Protein AF-A0A498G8M0-F1 (afdb_monomer)

Solvent-accessible surface area (backbone atoms only — not comparable to full-atom values): 3927 Å² total; per-residue (Å²): 114,68,64,62,53,51,50,51,51,53,26,51,51,43,25,54,51,43,42,53,52,44,52,52,56,48,70,75,48,68,90,89,41,73,62,48,57,52,47,55,56,46,34,67,54,47,20,57,53,51,18,43,53,72,56,48,46,58,52,55,51,52,55,50,51,64,58,59,76,79,111

Foldseek 3Di:
DVVVVVLVVQLVVQLVVLLVVLVVVLVVDDPPDPVSVVSNVVSVVVSNVVSCCVRPVVVVVVVVVVVVVVD

pLDDT: mean 90.1, std 8.98, range [56.09, 97.88]

Secondary structure (DSSP, 8-state):
-HHHHHHHHHHHHHHHHHHHHHHHHHHHS-TT-HHHHHHHHHHHHHHHHHHHHHHHHHHHHHHHHHHHTT-

Structure (mmCIF, N/CA/C/O backbone):
data_AF-A0A498G8M0-F1
#
_entry.id   AF-A0A498G8M0-F1
#
loop_
_atom_site.group_PDB
_atom_site.id
_atom_site.type_symbol
_atom_site.label_atom_id
_atom_site.label_alt_id
_atom_site.label_comp_id
_atom_site.label_asym_id
_atom_site.label_entity_id
_atom_site.label_seq_id
_atom_site.pdbx_PDB_ins_code
_atom_site.Cartn_x
_atom_site.Cartn_y
_atom_site.Cartn_z
_atom_site.occupancy
_atom_site.B_iso_or_equiv
_atom_site.auth_seq_id
_atom_site.auth_comp_id
_atom_site.auth_asym_id
_atom_site.auth_atom_id
_atom_site.pdbx_PDB_model_num
ATOM 1 N N . MET A 1 1 ? 9.295 8.003 -22.401 1.00 57.59 1 MET A N 1
ATOM 2 C CA . MET A 1 1 ? 8.136 8.499 -21.606 1.00 57.59 1 MET A CA 1
ATOM 3 C C . MET A 1 1 ? 7.092 7.415 -21.321 1.00 57.59 1 MET A C 1
ATOM 5 O O . MET A 1 1 ? 6.469 7.472 -20.266 1.00 57.59 1 MET A O 1
ATOM 9 N N . SER A 1 2 ? 6.884 6.447 -22.226 1.00 70.19 2 SER A N 1
ATOM 10 C CA . SER A 1 2 ? 5.952 5.318 -22.046 1.00 70.19 2 SER A CA 1
ATOM 11 C C . SER A 1 2 ? 6.238 4.491 -20.794 1.00 70.19 2 SER A C 1
ATOM 13 O O . SER A 1 2 ? 5.303 4.139 -20.079 1.00 70.19 2 SER A O 1
ATOM 15 N N . ASP A 1 3 ? 7.515 4.247 -20.496 1.00 81.12 3 ASP A N 1
ATOM 16 C CA . ASP A 1 3 ? 7.914 3.322 -19.428 1.00 81.12 3 ASP A CA 1
ATOM 17 C C . ASP A 1 3 ? 7.660 3.924 -18.048 1.00 81.12 3 ASP A C 1
ATOM 19 O O . ASP A 1 3 ? 7.091 3.271 -17.184 1.00 81.12 3 ASP A O 1
ATOM 23 N N . VAL A 1 4 ? 7.938 5.221 -17.877 1.00 86.06 4 VAL A N 1
ATOM 24 C CA . VAL A 1 4 ? 7.626 5.954 -16.638 1.00 86.06 4 VAL A CA 1
ATOM 25 C C . VAL A 1 4 ? 6.122 5.936 -16.361 1.00 86.06 4 VAL A C 1
ATOM 27 O O . VAL A 1 4 ? 5.703 5.646 -15.243 1.00 86.06 4 VAL A O 1
ATOM 30 N N . ARG A 1 5 ? 5.294 6.191 -17.385 1.00 90.88 5 ARG A N 1
ATOM 31 C CA . ARG A 1 5 ? 3.829 6.131 -17.258 1.00 90.88 5 ARG A CA 1
ATOM 32 C C . ARG A 1 5 ? 3.351 4.714 -16.936 1.00 90.88 5 ARG A C 1
ATOM 34 O O . ARG A 1 5 ? 2.478 4.555 -16.090 1.00 90.88 5 ARG A O 1
ATOM 41 N N . SER A 1 6 ? 3.900 3.702 -17.602 1.00 92.81 6 SER A N 1
ATOM 42 C CA . SER A 1 6 ? 3.581 2.292 -17.349 1.00 92.81 6 SER A CA 1
ATOM 43 C C . SER A 1 6 ? 3.918 1.897 -15.909 1.00 92.81 6 SER A C 1
ATOM 45 O O . SER A 1 6 ? 3.082 1.327 -15.211 1.00 92.81 6 SER A O 1
ATOM 47 N N . ASN A 1 7 ? 5.098 2.282 -15.425 1.00 91.19 7 ASN A N 1
ATOM 48 C CA . ASN A 1 7 ? 5.559 1.984 -14.071 1.00 91.19 7 ASN A CA 1
ATOM 49 C C . ASN A 1 7 ? 4.712 2.703 -13.024 1.00 91.19 7 ASN A C 1
ATOM 51 O O . ASN A 1 7 ? 4.300 2.088 -12.045 1.00 91.19 7 ASN A O 1
ATOM 55 N N . PHE A 1 8 ? 4.360 3.965 -13.272 1.00 93.44 8 PHE A N 1
ATOM 56 C CA . PHE A 1 8 ? 3.436 4.700 -12.416 1.00 93.44 8 PHE A CA 1
ATOM 57 C C . PHE A 1 8 ? 2.049 4.043 -12.364 1.00 93.44 8 PHE A C 1
ATOM 59 O O . PHE A 1 8 ? 1.482 3.902 -11.286 1.00 93.44 8 PHE A O 1
ATOM 66 N N . LEU A 1 9 ? 1.511 3.592 -13.502 1.00 96.75 9 LEU A N 1
ATOM 67 C CA . LEU A 1 9 ? 0.224 2.890 -13.541 1.00 96.75 9 LEU A CA 1
ATOM 68 C C . LEU A 1 9 ? 0.275 1.552 -12.797 1.00 96.75 9 LEU A C 1
ATOM 70 O O . LEU A 1 9 ? -0.662 1.233 -12.069 1.00 96.75 9 LEU A O 1
ATOM 74 N N . ARG A 1 10 ? 1.366 0.789 -12.936 1.00 95.12 10 ARG A N 1
ATOM 75 C CA . ARG A 1 10 ? 1.587 -0.448 -12.168 1.00 95.12 10 ARG A CA 1
ATOM 76 C C . ARG A 1 10 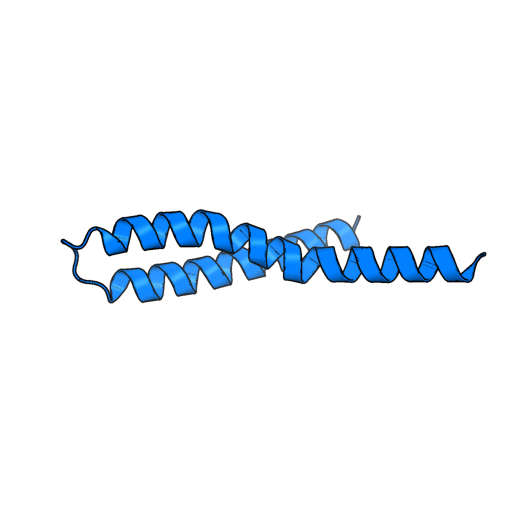? 1.666 -0.157 -10.673 1.00 95.12 10 ARG A C 1
ATOM 78 O O . ARG A 1 10 ? 1.002 -0.831 -9.894 1.00 95.12 10 ARG A O 1
ATOM 85 N N . PHE A 1 11 ? 2.411 0.874 -10.283 1.00 96.00 11 PHE A N 1
ATOM 86 C CA . PHE A 1 11 ? 2.517 1.308 -8.892 1.00 96.00 11 PHE A CA 1
ATOM 87 C C . PHE A 1 11 ? 1.148 1.697 -8.328 1.00 96.00 11 PHE A C 1
ATOM 89 O O . PHE A 1 11 ? 0.727 1.160 -7.307 1.00 96.00 11 PHE A O 1
ATOM 96 N N . ALA A 1 12 ? 0.416 2.563 -9.032 1.00 97.19 12 ALA A N 1
ATOM 97 C CA . ALA A 1 12 ? -0.916 2.996 -8.630 1.00 97.19 12 ALA A CA 1
ATOM 98 C C . ALA A 1 12 ? -1.888 1.812 -8.510 1.00 97.19 12 ALA A C 1
ATOM 100 O O . ALA A 1 12 ? -2.640 1.735 -7.542 1.00 97.19 12 ALA A O 1
ATOM 101 N N . ALA A 1 13 ? -1.840 0.857 -9.444 1.00 97.88 13 ALA A N 1
ATOM 102 C CA . ALA A 1 13 ? -2.665 -0.346 -9.388 1.00 97.88 13 ALA A CA 1
ATOM 103 C C . ALA A 1 13 ? -2.367 -1.203 -8.146 1.00 97.88 13 ALA A C 1
ATOM 105 O O . ALA A 1 13 ? -3.302 -1.675 -7.497 1.00 97.88 13 ALA A O 1
ATOM 106 N N . VAL A 1 14 ? -1.090 -1.373 -7.781 1.00 97.44 14 VAL A N 1
ATOM 107 C CA . VAL A 1 14 ? -0.701 -2.102 -6.562 1.00 97.44 14 VAL A CA 1
ATOM 108 C C . VAL A 1 14 ? -1.206 -1.379 -5.315 1.00 97.44 14 VAL A C 1
ATOM 110 O O . VAL A 1 14 ? -1.858 -2.008 -4.485 1.00 97.44 14 VAL A O 1
ATOM 113 N N . VAL A 1 15 ? -0.978 -0.065 -5.209 1.00 97.69 15 VAL A N 1
ATOM 114 C CA . VAL A 1 15 ? -1.435 0.747 -4.066 1.00 97.69 15 VAL A CA 1
ATOM 115 C C . VAL A 1 15 ? -2.949 0.638 -3.891 1.00 97.69 15 VAL A C 1
ATOM 117 O O . VAL A 1 15 ? -3.412 0.265 -2.817 1.00 97.69 15 VAL A O 1
ATOM 120 N N . ILE A 1 16 ? -3.716 0.862 -4.963 1.00 97.69 16 ILE A N 1
ATOM 121 C CA . ILE A 1 16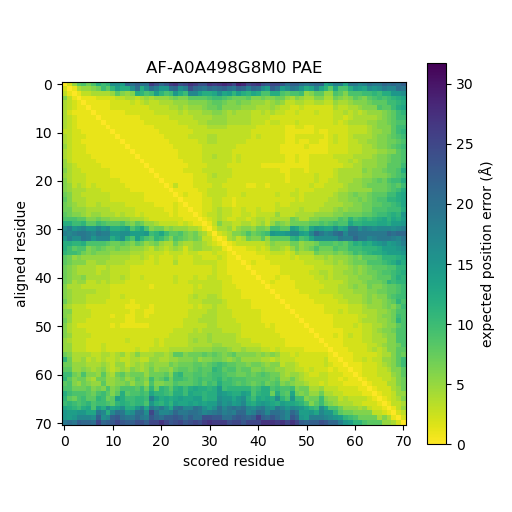 ? -5.183 0.778 -4.932 1.00 97.69 16 ILE A CA 1
ATOM 122 C C . ILE A 1 16 ? -5.641 -0.625 -4.522 1.00 97.69 16 ILE A C 1
ATOM 124 O O . ILE A 1 16 ? -6.586 -0.762 -3.749 1.00 97.69 16 ILE A O 1
ATOM 128 N N . THR A 1 17 ? -4.978 -1.675 -5.011 1.00 97.81 17 THR A N 1
ATOM 129 C CA . THR A 1 17 ? -5.320 -3.057 -4.647 1.00 97.81 17 THR A CA 1
ATOM 130 C C . THR A 1 17 ? -5.116 -3.298 -3.152 1.00 97.81 17 THR A C 1
ATOM 132 O O . THR A 1 17 ? -6.005 -3.837 -2.493 1.00 97.81 17 THR A O 1
ATOM 135 N N . VAL A 1 18 ? -3.978 -2.868 -2.599 1.00 97.38 18 VAL A N 1
ATOM 136 C CA . VAL A 1 18 ? -3.693 -2.995 -1.162 1.00 97.38 18 VAL A CA 1
ATOM 137 C C . VAL A 1 18 ? -4.690 -2.185 -0.331 1.00 97.38 18 VAL A C 1
ATOM 139 O O . VAL A 1 18 ? -5.203 -2.706 0.657 1.00 97.38 18 VAL A O 1
ATOM 142 N N . ASP A 1 19 ? -5.037 -0.968 -0.753 1.00 96.75 19 ASP A N 1
ATOM 143 C CA . ASP A 1 19 ? -6.035 -0.136 -0.071 1.00 96.75 19 ASP A CA 1
ATOM 144 C C . ASP A 1 19 ? -7.427 -0.775 -0.087 1.00 96.75 19 ASP A C 1
ATOM 146 O O . ASP A 1 19 ? -8.101 -0.808 0.943 1.00 96.75 19 ASP A O 1
ATOM 150 N N . VAL A 1 20 ? -7.865 -1.337 -1.219 1.00 97.75 20 VAL A N 1
ATOM 151 C CA . VAL A 1 20 ? -9.152 -2.049 -1.313 1.00 97.75 20 VAL A CA 1
ATOM 152 C C . VAL A 1 20 ? -9.185 -3.240 -0.357 1.00 97.75 20 VAL A C 1
ATOM 154 O O . VAL A 1 20 ? -10.186 -3.438 0.335 1.00 97.75 20 VAL A O 1
ATOM 157 N N . LEU A 1 21 ? -8.096 -4.006 -0.269 1.00 96.69 21 LEU A N 1
ATOM 158 C CA . LEU A 1 21 ? -7.979 -5.110 0.687 1.00 96.69 21 LEU A CA 1
ATOM 159 C C . LEU A 1 21 ? -7.999 -4.601 2.134 1.00 96.69 21 LEU A C 1
ATOM 161 O O . LEU A 1 21 ? -8.741 -5.131 2.962 1.00 96.69 21 LEU A O 1
ATOM 165 N N . GLY A 1 22 ? -7.244 -3.542 2.426 1.00 95.50 22 GLY A N 1
ATOM 166 C CA . GLY A 1 22 ? -7.188 -2.894 3.733 1.00 95.50 22 GLY A CA 1
ATOM 167 C C . GLY A 1 22 ? -8.550 -2.392 4.207 1.00 95.50 22 GLY A C 1
ATOM 168 O O . GLY A 1 22 ? -8.985 -2.699 5.318 1.00 95.50 22 GLY A O 1
ATOM 169 N N . LEU A 1 23 ? -9.272 -1.688 3.334 1.00 96.19 23 LEU A N 1
ATOM 170 C CA . LEU A 1 23 ? -10.635 -1.218 3.580 1.00 96.19 23 LEU A CA 1
ATOM 171 C C . LEU A 1 23 ? -11.632 -2.376 3.695 1.00 96.19 23 LEU A C 1
ATOM 173 O O . LEU A 1 23 ? -12.569 -2.298 4.493 1.00 96.19 23 LEU A O 1
ATOM 177 N N . GLY A 1 24 ? -11.427 -3.454 2.935 1.00 95.88 24 GLY A N 1
ATOM 178 C CA . GLY A 1 24 ? -12.194 -4.692 3.050 1.00 95.88 24 GLY A CA 1
ATOM 179 C C . GLY A 1 24 ? -12.084 -5.292 4.450 1.00 95.88 24 GLY A C 1
ATOM 180 O O . GLY A 1 24 ? -13.102 -5.502 5.107 1.00 95.88 24 GLY A O 1
ATOM 181 N N . VAL A 1 25 ? -10.858 -5.474 4.950 1.00 94.62 25 VAL A N 1
ATOM 182 C CA . VAL A 1 25 ? -10.605 -5.956 6.319 1.00 94.62 25 VAL A CA 1
ATOM 183 C C . VAL A 1 25 ? -11.156 -4.971 7.355 1.00 94.62 25 VAL A C 1
ATOM 185 O O 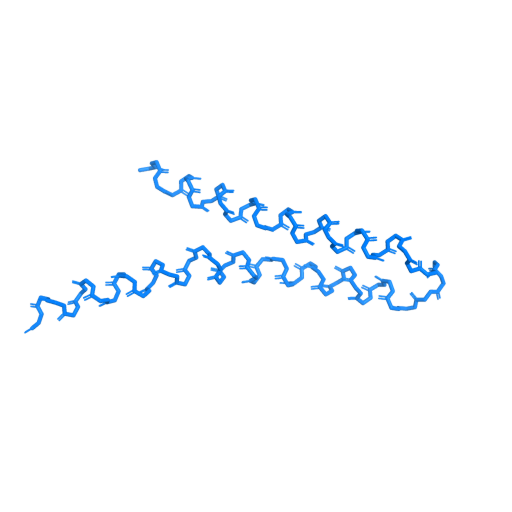. VAL A 1 25 ? -11.822 -5.379 8.303 1.00 94.62 25 VAL A O 1
ATOM 188 N N . TRP A 1 26 ? -10.967 -3.665 7.154 1.00 94.69 26 TRP A N 1
ATOM 189 C CA . TRP A 1 26 ? -11.470 -2.623 8.055 1.00 94.69 26 TRP A CA 1
ATOM 190 C C . TRP A 1 26 ? -12.995 -2.622 8.208 1.00 94.69 26 TRP A C 1
ATOM 192 O O . TRP A 1 26 ? -13.506 -2.320 9.293 1.00 94.69 26 TRP A O 1
ATOM 202 N N . ARG A 1 27 ? -13.733 -2.951 7.140 1.00 93.19 27 ARG A N 1
ATOM 203 C CA . ARG A 1 27 ? -15.199 -3.073 7.176 1.00 93.19 27 ARG A CA 1
ATOM 204 C C . ARG A 1 27 ? -15.682 -4.282 7.971 1.00 93.19 27 ARG A C 1
ATOM 206 O O . ARG A 1 27 ? -16.803 -4.242 8.462 1.00 93.19 27 ARG A O 1
ATOM 213 N N . LEU A 1 28 ? -14.862 -5.324 8.094 1.00 93.50 28 LEU A N 1
ATOM 214 C CA . LEU A 1 28 ? -15.196 -6.528 8.857 1.00 93.50 28 LEU A CA 1
ATOM 215 C C . LEU A 1 28 ? -14.943 -6.361 10.363 1.00 93.50 28 LEU A C 1
ATOM 217 O O . LEU A 1 28 ? -15.439 -7.157 11.157 1.00 93.50 28 LEU A O 1
ATOM 221 N N . LEU A 1 29 ? -14.184 -5.338 10.769 1.00 89.62 29 LEU A N 1
ATOM 222 C CA . LEU A 1 29 ? -13.863 -5.082 12.172 1.00 89.62 29 LEU A CA 1
ATOM 223 C C . LEU A 1 29 ? -14.975 -4.294 12.893 1.00 89.62 29 LEU A C 1
ATOM 225 O O . LEU A 1 29 ? -15.546 -3.368 12.306 1.00 89.62 29 LEU A O 1
ATOM 229 N N . PRO A 1 30 ? -15.242 -4.575 14.188 1.00 89.88 30 PRO A N 1
ATOM 230 C CA . PRO A 1 30 ? -16.245 -3.849 14.963 1.00 89.88 30 PRO A CA 1
ATOM 231 C C . PRO A 1 30 ? -15.914 -2.350 15.079 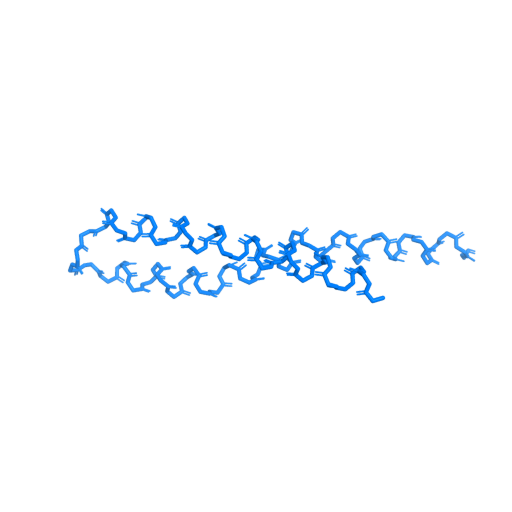1.00 89.88 30 PRO A C 1
ATOM 233 O O . PRO A 1 30 ? -14.746 -2.011 15.317 1.00 89.88 30 PRO A O 1
ATOM 236 N N . PRO A 1 31 ? -16.907 -1.441 14.965 1.00 82.31 31 PRO A N 1
ATOM 237 C CA . PRO A 1 31 ? -16.660 -0.009 14.803 1.00 82.31 31 PRO A CA 1
ATOM 238 C C . PRO A 1 31 ? -15.895 0.655 15.945 1.00 82.31 31 PRO A C 1
ATOM 240 O O . PRO A 1 31 ? -15.174 1.620 15.708 1.00 82.31 31 PRO A O 1
ATOM 243 N N . GLU A 1 32 ? -16.049 0.119 17.151 1.00 83.12 32 GLU A N 1
ATOM 244 C CA . GLU A 1 32 ? -15.5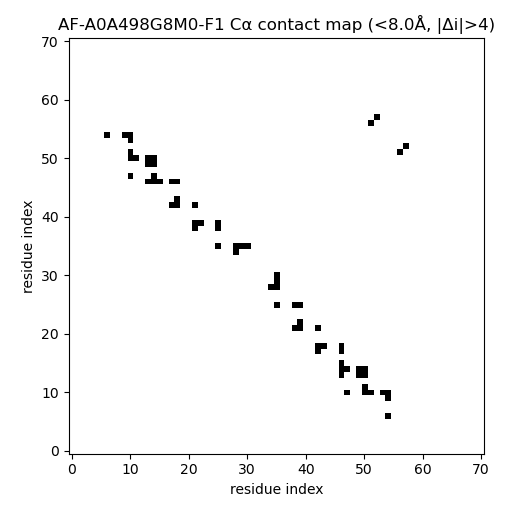78 0.687 18.417 1.00 83.12 32 GLU A CA 1
ATOM 245 C C . GLU A 1 32 ? -14.134 0.284 18.760 1.00 83.12 32 GLU A C 1
ATOM 247 O O . GLU A 1 32 ? -13.617 0.620 19.822 1.00 83.12 32 GLU A O 1
ATOM 252 N N . THR A 1 33 ? -13.454 -0.442 17.869 1.00 84.88 33 THR A N 1
ATOM 253 C CA . THR A 1 33 ? -12.100 -0.941 18.132 1.00 84.88 33 THR A CA 1
ATOM 254 C C . THR A 1 33 ? -11.027 0.042 17.666 1.00 84.88 33 THR A C 1
ATOM 256 O O . THR A 1 33 ? -10.978 0.426 16.498 1.00 84.88 33 THR A O 1
ATOM 259 N N . SER A 1 34 ? -10.069 0.367 18.543 1.00 88.12 34 SER A N 1
ATOM 260 C CA . SER A 1 34 ? -8.857 1.132 18.184 1.00 88.12 34 SER A CA 1
ATOM 261 C C . SER A 1 34 ? -8.039 0.471 17.062 1.00 88.12 34 SER A C 1
ATOM 263 O O . SER A 1 34 ? -7.279 1.133 16.356 1.00 88.12 34 SER A O 1
ATOM 265 N N . ILE A 1 35 ? -8.242 -0.835 16.856 1.00 88.69 35 ILE A N 1
ATOM 266 C CA . ILE A 1 35 ? -7.648 -1.637 15.781 1.00 88.69 35 ILE A CA 1
ATOM 267 C C . ILE A 1 35 ? -8.042 -1.095 14.400 1.00 88.69 35 ILE A C 1
ATOM 269 O O . ILE A 1 35 ? -7.212 -1.101 13.496 1.00 88.69 35 ILE A O 1
ATOM 273 N N . ARG A 1 36 ? -9.259 -0.561 14.225 1.00 90.56 36 ARG A N 1
ATOM 274 C CA . ARG A 1 36 ? -9.698 0.022 12.945 1.00 90.56 36 ARG A CA 1
ATOM 275 C C . ARG A 1 36 ? -8.835 1.204 12.523 1.00 90.56 36 ARG A C 1
ATOM 277 O O . ARG A 1 36 ? -8.444 1.282 11.363 1.00 90.56 36 ARG A O 1
ATOM 284 N N . THR A 1 37 ? -8.511 2.096 13.455 1.00 91.38 37 THR A N 1
ATOM 285 C CA . THR A 1 37 ? -7.643 3.249 13.182 1.00 91.38 37 THR A CA 1
ATOM 286 C C . THR A 1 37 ? -6.223 2.797 12.868 1.00 91.38 37 THR A C 1
ATOM 288 O O . THR A 1 37 ? -5.636 3.257 11.892 1.00 91.38 37 THR A O 1
ATO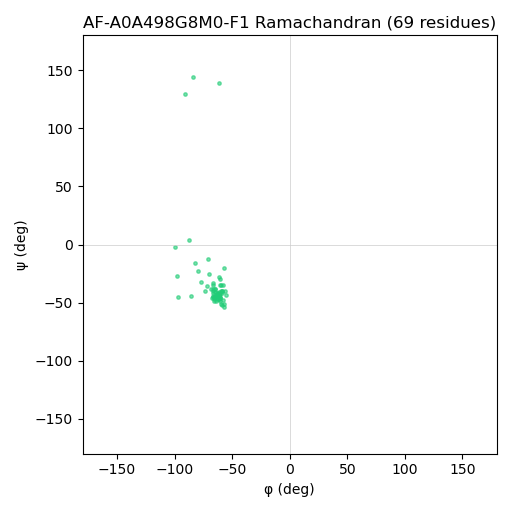M 291 N N . GLY A 1 38 ? -5.697 1.850 13.651 1.00 92.88 38 GLY A N 1
ATOM 292 C CA . GLY A 1 38 ? -4.383 1.260 13.398 1.00 92.88 38 GLY A CA 1
ATOM 293 C C . GLY A 1 38 ? -4.297 0.596 12.025 1.00 92.88 38 GLY A C 1
ATOM 294 O O . GLY A 1 38 ? -3.305 0.774 11.328 1.00 92.88 38 GLY A O 1
ATOM 295 N N . LEU A 1 39 ? -5.353 -0.101 11.601 1.00 93.88 39 LEU A N 1
ATOM 296 C CA . LEU A 1 39 ? -5.415 -0.735 10.290 1.00 93.88 39 LEU A CA 1
ATOM 297 C C . LEU A 1 39 ? -5.410 0.296 9.161 1.00 93.88 39 LEU A C 1
ATOM 299 O O . LEU A 1 39 ? -4.618 0.136 8.245 1.00 93.88 39 LEU A O 1
ATOM 303 N N . LEU A 1 40 ? -6.221 1.360 9.246 1.00 93.31 40 LEU A N 1
ATOM 304 C CA . LEU A 1 40 ? -6.247 2.420 8.227 1.00 93.31 40 LEU A CA 1
ATOM 305 C C . LEU A 1 40 ? -4.893 3.125 8.089 1.00 93.31 40 LEU A C 1
ATOM 307 O O . LEU A 1 40 ? -4.409 3.334 6.977 1.00 93.31 40 LEU A O 1
ATOM 311 N N . LEU A 1 41 ? -4.274 3.480 9.218 1.00 94.81 41 LEU A N 1
ATOM 312 C CA . LEU A 1 41 ? -2.949 4.106 9.232 1.00 94.81 41 LEU A CA 1
ATOM 313 C C . LEU A 1 41 ? -1.873 3.138 8.734 1.00 94.81 41 LEU A C 1
ATOM 315 O O . LEU A 1 41 ? -0.995 3.525 7.967 1.00 94.81 41 LEU A O 1
ATOM 319 N N . GLY A 1 42 ? -1.967 1.870 9.132 1.00 94.75 42 GLY A N 1
ATOM 320 C CA . GLY A 1 42 ? -1.082 0.811 8.673 1.00 94.75 42 GLY A CA 1
ATOM 321 C C . GLY A 1 42 ? -1.165 0.633 7.162 1.00 94.75 42 GLY A C 1
ATOM 322 O O . GLY A 1 42 ? -0.137 0.649 6.496 1.00 94.75 42 GLY A O 1
ATOM 323 N N . THR A 1 43 ? -2.370 0.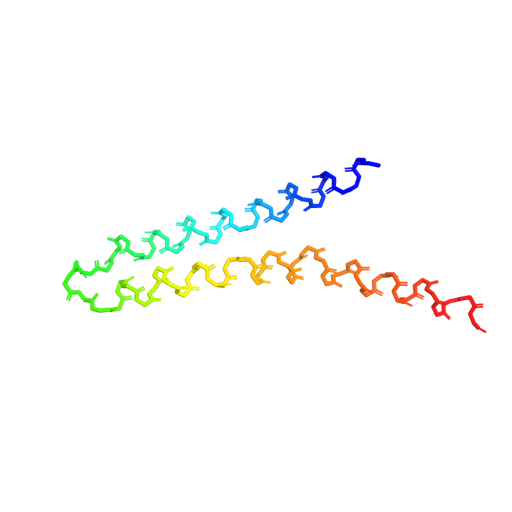544 6.598 1.00 95.44 43 THR A N 1
ATOM 324 C CA . THR A 1 43 ? -2.569 0.394 5.150 1.00 95.44 43 THR A CA 1
ATOM 325 C C . THR A 1 43 ? -2.091 1.616 4.380 1.00 95.44 43 THR A C 1
ATOM 327 O O . THR A 1 43 ? -1.430 1.444 3.362 1.00 95.44 43 THR A O 1
ATOM 330 N N . LEU A 1 44 ? -2.294 2.826 4.914 1.00 94.75 44 LEU A N 1
ATOM 331 C CA . LEU A 1 44 ? -1.801 4.065 4.304 1.00 94.75 44 LEU A CA 1
ATOM 332 C C . LEU A 1 44 ? -0.274 4.066 4.121 1.00 94.75 44 LEU A C 1
ATOM 334 O O . LEU A 1 44 ? 0.231 4.618 3.147 1.00 94.75 44 LEU A O 1
ATOM 338 N N . ILE A 1 45 ? 0.462 3.450 5.050 1.00 96.75 45 ILE A N 1
ATOM 339 C CA . ILE A 1 45 ? 1.925 3.338 4.983 1.00 96.75 45 ILE A CA 1
ATOM 340 C C . ILE A 1 45 ? 2.341 2.115 4.157 1.00 96.75 45 ILE A C 1
ATOM 342 O O . ILE A 1 45 ? 3.237 2.198 3.321 1.00 96.75 45 ILE A O 1
ATOM 346 N N . VAL A 1 46 ? 1.699 0.967 4.374 1.00 96.50 46 VAL A N 1
ATOM 347 C CA . VAL A 1 46 ? 2.072 -0.303 3.740 1.00 96.50 46 VAL A CA 1
ATOM 348 C C . VAL A 1 46 ? 1.792 -0.287 2.238 1.00 96.50 46 VAL A C 1
ATOM 350 O O . VAL A 1 46 ? 2.617 -0.787 1.477 1.00 96.50 46 VAL A O 1
ATOM 353 N N . ALA A 1 47 ? 0.690 0.312 1.783 1.00 97.12 47 ALA A N 1
ATOM 354 C CA . ALA A 1 47 ? 0.325 0.348 0.368 1.00 97.12 47 ALA A CA 1
ATOM 355 C C . ALA A 1 47 ? 1.413 0.972 -0.534 1.00 97.12 47 ALA A C 1
ATOM 357 O O . ALA A 1 47 ? 1.852 0.291 -1.468 1.00 97.12 47 ALA A O 1
ATOM 358 N N . PRO A 1 48 ? 1.929 2.195 -0.276 1.00 95.62 48 PRO A N 1
ATOM 359 C CA . PRO A 1 48 ? 3.008 2.767 -1.082 1.00 95.62 48 PRO A CA 1
ATOM 360 C C . PRO A 1 48 ? 4.331 2.004 -0.943 1.00 95.62 48 PRO A C 1
ATOM 362 O O . PRO A 1 48 ? 5.062 1.900 -1.926 1.00 95.62 48 PRO A O 1
ATOM 365 N N . LEU A 1 49 ? 4.637 1.427 0.227 1.00 97.00 49 LEU A N 1
ATOM 366 C CA . LEU A 1 49 ? 5.850 0.619 0.413 1.00 97.00 49 LEU A CA 1
ATOM 367 C C . LEU A 1 49 ? 5.813 -0.668 -0.418 1.00 97.00 49 LEU A C 1
ATOM 369 O O . LEU A 1 49 ? 6.787 -0.992 -1.096 1.00 97.00 49 LEU A O 1
ATOM 373 N N . VAL A 1 50 ? 4.682 -1.375 -0.410 1.00 96.19 50 VAL A N 1
ATOM 374 C CA . VAL A 1 50 ? 4.476 -2.577 -1.229 1.00 96.19 50 VAL A CA 1
ATOM 375 C C . VAL A 1 50 ? 4.488 -2.215 -2.710 1.00 96.19 50 VAL A C 1
ATOM 377 O O . VAL A 1 50 ? 5.176 -2.875 -3.485 1.00 96.19 50 VAL A O 1
ATOM 380 N N . GLY A 1 51 ? 3.802 -1.139 -3.104 1.00 95.12 51 GLY A N 1
ATOM 381 C CA . GLY A 1 51 ? 3.852 -0.625 -4.474 1.00 95.12 51 GLY A CA 1
ATOM 382 C C . GLY A 1 51 ? 5.281 -0.336 -4.926 1.00 95.12 51 GLY A C 1
ATOM 383 O O . GLY A 1 51 ? 5.673 -0.719 -6.029 1.00 95.12 51 GLY A O 1
ATOM 384 N N . PHE A 1 52 ? 6.084 0.286 -4.061 1.00 94.62 52 PHE A N 1
ATOM 385 C CA . PHE A 1 52 ? 7.474 0.599 -4.360 1.00 94.62 52 PHE A CA 1
ATOM 386 C C . PHE A 1 52 ? 8.313 -0.671 -4.520 1.00 94.62 52 PHE A C 1
ATOM 388 O O . PHE A 1 52 ? 9.015 -0.825 -5.518 1.00 94.62 52 PHE A O 1
ATOM 395 N N . LEU A 1 53 ? 8.195 -1.601 -3.571 1.00 95.31 53 LEU A N 1
ATOM 396 C CA . LEU A 1 53 ? 8.938 -2.857 -3.573 1.00 95.31 53 LEU A CA 1
ATOM 397 C C . LEU A 1 53 ? 8.612 -3.713 -4.800 1.00 95.31 53 LEU A C 1
ATOM 399 O O . LEU A 1 53 ? 9.511 -4.262 -5.421 1.00 95.31 53 LEU A O 1
ATOM 403 N N . VAL A 1 54 ? 7.338 -3.815 -5.171 1.00 95.25 54 VAL A N 1
ATOM 404 C CA . VAL A 1 54 ? 6.903 -4.664 -6.287 1.00 95.25 54 VAL A CA 1
ATOM 405 C C . VAL A 1 54 ? 7.312 -4.080 -7.638 1.00 95.25 54 VAL A C 1
ATOM 407 O O . VAL A 1 54 ? 7.630 -4.832 -8.555 1.00 95.25 54 VAL A O 1
ATOM 410 N N . VAL A 1 55 ? 7.292 -2.754 -7.786 1.00 93.75 55 VAL A N 1
ATOM 411 C CA . VAL A 1 55 ? 7.500 -2.113 -9.092 1.00 93.75 55 VAL A CA 1
ATOM 412 C C . VAL A 1 55 ? 8.937 -1.654 -9.294 1.00 93.75 55 VAL A C 1
ATOM 414 O O . VAL A 1 55 ? 9.497 -1.885 -10.359 1.00 93.75 55 VAL A O 1
ATOM 417 N N . TYR A 1 56 ? 9.540 -1.005 -8.300 1.00 89.56 56 TYR A N 1
ATOM 418 C CA . TYR A 1 56 ? 10.820 -0.318 -8.473 1.00 89.56 56 TYR A CA 1
ATOM 419 C C . TYR A 1 56 ? 12.024 -1.136 -8.009 1.00 89.56 56 TYR A C 1
ATOM 421 O O . TYR A 1 56 ? 13.105 -0.955 -8.567 1.00 89.56 56 TYR A O 1
ATOM 429 N N . LEU A 1 57 ? 11.872 -2.055 -7.045 1.00 90.75 57 LEU A N 1
ATOM 430 C CA . LEU A 1 57 ? 12.993 -2.910 -6.635 1.00 90.75 57 LEU A CA 1
ATOM 431 C C . LEU A 1 57 ? 13.512 -3.795 -7.785 1.00 90.75 57 LEU A C 1
ATOM 433 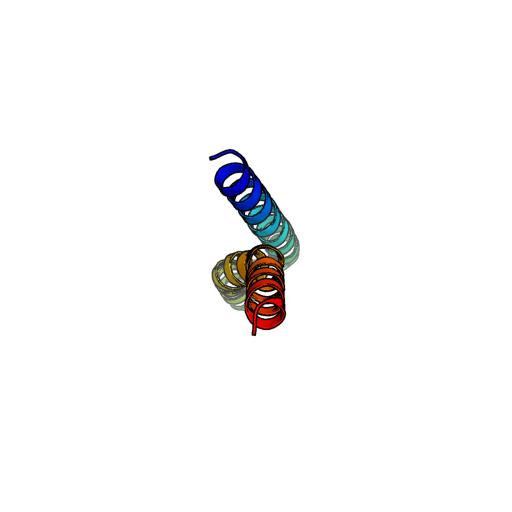O O . LEU A 1 57 ? 14.725 -3.781 -7.990 1.00 90.75 57 LEU A O 1
ATOM 437 N N . PRO A 1 58 ? 12.661 -4.491 -8.572 1.00 88.94 58 PRO A N 1
ATOM 438 C CA . PRO A 1 58 ? 13.131 -5.304 -9.697 1.00 88.94 58 PRO A CA 1
ATOM 439 C C . PRO A 1 58 ? 13.911 -4.479 -10.725 1.00 88.94 58 PRO A C 1
ATOM 441 O O . PRO A 1 58 ? 14.968 -4.892 -11.189 1.00 88.94 58 PRO A O 1
ATOM 444 N N . MET A 1 59 ? 13.441 -3.260 -11.004 1.00 86.62 59 MET A N 1
ATOM 445 C CA . MET A 1 59 ? 14.112 -2.341 -11.927 1.00 86.62 59 MET A CA 1
ATOM 446 C C . MET A 1 59 ? 15.482 -1.911 -11.408 1.00 86.62 59 MET A C 1
ATOM 448 O O . MET A 1 59 ? 16.421 -1.778 -12.186 1.00 86.62 59 MET A O 1
ATOM 452 N N . ALA A 1 60 ? 15.609 -1.691 -10.097 1.00 86.56 60 ALA A N 1
ATOM 453 C CA . ALA A 1 60 ? 16.887 -1.347 -9.489 1.00 86.56 60 ALA A CA 1
ATOM 454 C C . ALA A 1 60 ? 17.885 -2.514 -9.562 1.00 86.56 60 ALA A C 1
ATOM 456 O O . ALA A 1 60 ? 19.069 -2.283 -9.806 1.00 86.56 60 ALA A O 1
ATOM 457 N N . THR A 1 61 ? 17.424 -3.757 -9.387 1.00 89.56 61 THR A N 1
ATOM 458 C CA . THR A 1 61 ? 18.267 -4.952 -9.554 1.00 89.56 61 THR A CA 1
ATOM 459 C C . THR A 1 61 ? 18.687 -5.171 -11.004 1.00 89.56 61 THR A C 1
ATOM 461 O O . THR A 1 61 ? 19.878 -5.335 -11.246 1.00 89.56 61 THR A O 1
ATOM 464 N N . GLU A 1 62 ? 17.763 -5.072 -11.964 1.00 87.56 62 GLU A N 1
ATOM 465 C CA . GLU A 1 62 ? 18.063 -5.213 -13.399 1.00 87.56 62 GLU A CA 1
ATOM 466 C C . GLU A 1 62 ? 19.051 -4.139 -13.875 1.00 87.56 62 GLU A C 1
ATOM 468 O O . GLU A 1 62 ? 20.030 -4.435 -14.560 1.00 87.56 62 GLU A O 1
ATOM 473 N N . ALA A 1 63 ? 18.845 -2.884 -13.460 1.00 85.00 63 ALA A N 1
ATOM 474 C CA . ALA A 1 63 ? 19.759 -1.794 -13.783 1.00 85.00 63 ALA A CA 1
ATOM 475 C C . ALA A 1 63 ? 21.166 -2.045 -13.217 1.00 85.00 63 ALA A C 1
ATOM 477 O O . ALA A 1 63 ? 22.158 -1.797 -13.902 1.00 85.00 63 ALA A O 1
ATOM 478 N N . ARG A 1 64 ? 21.260 -2.571 -11.989 1.00 85.81 64 ARG A N 1
ATOM 479 C CA . ARG A 1 64 ? 22.541 -2.902 -11.356 1.00 85.81 64 ARG A CA 1
ATOM 480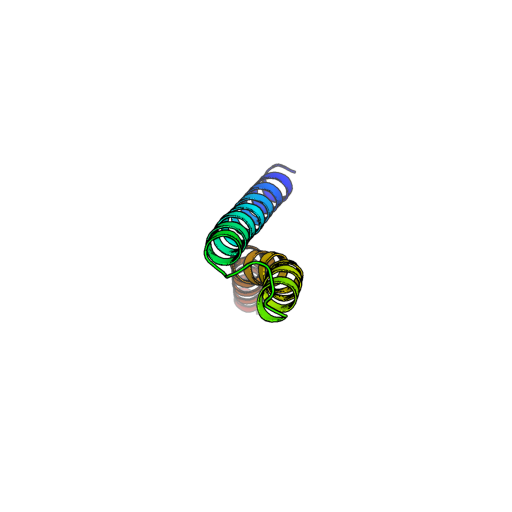 C C . ARG A 1 64 ? 23.266 -4.041 -12.072 1.00 85.81 64 ARG A C 1
ATOM 482 O O . ARG A 1 64 ? 24.464 -3.919 -12.292 1.00 85.81 64 ARG A O 1
ATOM 489 N N . GLU A 1 65 ? 22.568 -5.116 -12.430 1.00 85.62 65 GLU A N 1
ATOM 490 C CA . GLU A 1 65 ? 23.151 -6.237 -13.184 1.00 85.62 65 GLU A CA 1
ATOM 491 C C . GLU A 1 65 ? 23.662 -5.767 -14.546 1.00 85.62 65 GLU A C 1
ATOM 493 O O . GLU A 1 65 ? 24.820 -5.997 -14.881 1.00 85.62 65 GLU A O 1
ATOM 498 N N . SER A 1 66 ? 22.850 -4.988 -15.269 1.00 80.62 66 SER A N 1
ATOM 499 C CA . SER A 1 66 ? 23.249 -4.445 -16.568 1.00 80.62 66 SER A CA 1
ATOM 500 C C . SER A 1 66 ? 24.471 -3.533 -16.499 1.00 80.62 66 SER A C 1
ATOM 502 O O . SER A 1 66 ? 25.183 -3.435 -17.485 1.00 80.62 66 SER A O 1
ATOM 504 N N . ALA A 1 67 ? 24.717 -2.857 -15.371 1.00 81.25 67 ALA A N 1
ATOM 505 C CA . ALA A 1 67 ? 25.891 -2.008 -15.188 1.00 81.25 67 ALA A CA 1
ATOM 506 C C . ALA A 1 67 ? 27.161 -2.827 -14.906 1.00 81.25 67 ALA A C 1
ATOM 508 O O . ALA A 1 67 ? 28.242 -2.424 -15.319 1.00 81.25 67 ALA A O 1
ATOM 509 N N . ASN A 1 68 ? 27.013 -3.968 -14.231 1.00 79.81 68 ASN A N 1
ATOM 510 C CA . ASN A 1 68 ? 28.108 -4.846 -13.826 1.00 79.81 68 ASN A CA 1
ATOM 511 C C . ASN A 1 68 ? 28.602 -5.744 -14.979 1.00 79.81 68 ASN A C 1
ATOM 513 O O . ASN A 1 68 ? 29.737 -6.193 -14.945 1.00 79.81 68 ASN A O 1
ATOM 517 N N . ASP A 1 69 ? 27.769 -5.987 -15.998 1.00 72.44 69 ASP A N 1
ATOM 518 C CA . ASP A 1 69 ? 28.125 -6.747 -17.213 1.00 72.44 69 ASP A CA 1
ATOM 519 C C . ASP A 1 69 ? 29.093 -6.002 -18.162 1.00 72.44 69 ASP A C 1
ATOM 521 O O . ASP A 1 69 ? 29.630 -6.609 -19.091 1.00 72.44 69 ASP A O 1
ATOM 525 N N . TRP A 1 70 ? 29.318 -4.696 -17.964 1.00 60.44 70 TRP A N 1
ATOM 526 C CA . TRP A 1 70 ? 30.261 -3.893 -18.763 1.00 60.44 70 TRP A CA 1
ATOM 527 C C . TRP A 1 70 ? 31.622 -3.670 -18.083 1.00 60.44 70 TRP A C 1
ATOM 529 O O . TRP A 1 70 ? 32.483 -3.024 -18.689 1.00 60.44 70 TRP A O 1
ATOM 539 N N . GLU A 1 71 ? 31.807 -4.161 -16.852 1.00 56.09 71 GLU A N 1
ATOM 540 C CA . GLU A 1 71 ? 33.085 -4.158 -16.113 1.00 56.09 71 GLU A CA 1
ATOM 541 C C . GLU A 1 71 ? 33.858 -5.470 -16.318 1.00 56.09 71 GLU A C 1
ATOM 543 O O . GLU A 1 71 ? 35.099 -5.389 -16.486 1.00 56.09 71 GLU A O 1
#

Nearest PDB structures (foldseek):
  3fav-assembly2_D  TM=5.276E-01  e=7.198E+00  Mycobacterium tuberculosis H37Rv
  6r0y-assembly1_T  TM=4.167E-01  e=3.542E+00  Thermus thermophilus HB8

Sequence (71 aa):
MSDVRSNFLRFAAVVITVDVLGLGVWRLLPPETSIRTGLLLGTLIVAPLVGFLVVYLPMATEARESANDWE

Mean predicted aligned error: 5.5 Å

Radius of gyration: 16.91 Å; Cα contacts (8 Å, |Δi|>4): 34; chains: 1; bounding box: 50×15×40 Å